Protein AF-A0A834I8F7-F1 (afdb_monomer_lite)

Structure (mmCIF, N/CA/C/O backbone):
data_AF-A0A834I8F7-F1
#
_entry.id   AF-A0A834I8F7-F1
#
loop_
_atom_site.group_PDB
_atom_site.id
_atom_site.type_symbol
_atom_site.label_atom_id
_atom_site.label_alt_id
_atom_site.label_comp_id
_atom_site.label_asym_id
_atom_site.label_entity_id
_atom_site.label_seq_id
_atom_site.pdbx_PDB_ins_code
_atom_site.Cartn_x
_atom_site.Cartn_y
_atom_site.Cartn_z
_atom_site.occupancy
_atom_site.B_iso_or_equiv
_atom_site.auth_seq_id
_atom_site.auth_comp_id
_atom_site.auth_asym_id
_atom_site.auth_atom_id
_atom_site.pdbx_PDB_model_num
ATOM 1 N N . MET A 1 1 ? 9.740 7.176 -5.353 1.00 74.25 1 MET A N 1
ATOM 2 C CA . MET A 1 1 ? 10.138 5.922 -6.036 1.00 74.25 1 MET A CA 1
ATOM 3 C C . MET A 1 1 ? 9.836 5.944 -7.529 1.00 74.25 1 MET A C 1
ATOM 5 O O . MET A 1 1 ? 10.761 5.714 -8.285 1.00 74.25 1 MET A O 1
ATOM 9 N N . CYS A 1 2 ? 8.620 6.279 -7.982 1.00 75.62 2 CYS A N 1
ATOM 10 C CA . CYS A 1 2 ? 8.294 6.312 -9.422 1.00 75.62 2 CYS A CA 1
ATOM 11 C C . CYS A 1 2 ? 9.213 7.233 -10.237 1.00 75.62 2 CYS A C 1
ATOM 13 O O . CYS A 1 2 ? 9.701 6.822 -11.279 1.00 75.62 2 CYS A O 1
ATOM 15 N N . LEU A 1 3 ? 9.515 8.433 -9.720 1.00 74.56 3 LEU A N 1
ATOM 16 C CA . LEU A 1 3 ? 10.465 9.368 -10.343 1.00 74.56 3 LEU A CA 1
ATOM 17 C C . LEU A 1 3 ? 11.891 8.805 -10.452 1.00 74.56 3 LEU A C 1
ATOM 19 O O . LEU A 1 3 ? 12.586 9.110 -11.407 1.00 74.56 3 LEU A O 1
ATOM 23 N N . ALA A 1 4 ? 12.316 7.971 -9.496 1.00 71.69 4 ALA A N 1
ATOM 24 C CA . ALA A 1 4 ? 13.634 7.333 -9.521 1.00 71.69 4 ALA A CA 1
ATOM 25 C C . ALA A 1 4 ? 13.719 6.199 -10.558 1.00 71.69 4 ALA A C 1
ATOM 27 O O . ALA A 1 4 ? 14.811 5.800 -10.938 1.00 71.69 4 ALA A O 1
ATOM 28 N N . ALA A 1 5 ? 12.572 5.670 -10.997 1.00 71.88 5 ALA A N 1
ATOM 29 C CA 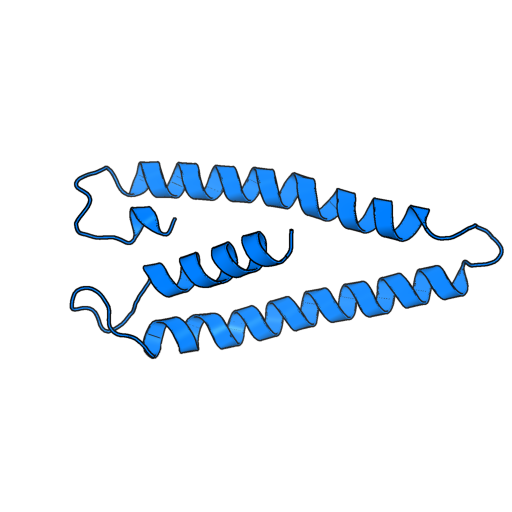. ALA A 1 5 ? 12.480 4.605 -11.991 1.00 71.88 5 ALA A CA 1
ATOM 30 C C . ALA A 1 5 ? 12.418 5.131 -13.438 1.00 71.88 5 ALA A C 1
ATOM 32 O O . ALA A 1 5 ? 12.283 4.336 -14.365 1.00 71.88 5 ALA A O 1
ATOM 33 N N . VAL A 1 6 ? 12.481 6.453 -13.638 1.00 76.31 6 VAL A N 1
ATOM 34 C CA . VAL A 1 6 ? 12.499 7.083 -14.960 1.00 76.31 6 VAL A CA 1
ATOM 35 C C . VAL A 1 6 ? 13.960 7.317 -15.376 1.00 76.31 6 VAL A C 1
ATOM 37 O O . VAL A 1 6 ? 14.618 8.166 -14.776 1.00 76.31 6 VAL A O 1
ATOM 40 N N . PRO A 1 7 ? 14.479 6.620 -16.405 1.00 66.88 7 PRO A N 1
ATOM 41 C CA . PRO A 1 7 ? 15.898 6.687 -16.773 1.00 66.88 7 PRO A CA 1
ATOM 42 C C . PRO A 1 7 ? 16.313 8.011 -17.435 1.00 66.88 7 PRO A C 1
ATOM 44 O O . PRO A 1 7 ? 17.499 8.257 -17.605 1.00 66.88 7 PRO A O 1
ATOM 47 N N . VAL A 1 8 ? 15.359 8.876 -17.803 1.00 67.00 8 VAL A N 1
ATOM 48 C CA . VAL A 1 8 ? 15.641 10.183 -18.429 1.00 67.00 8 VAL A CA 1
ATOM 49 C C . VAL A 1 8 ? 15.955 11.299 -17.425 1.00 67.00 8 VAL A C 1
ATOM 51 O O . VAL A 1 8 ? 16.225 12.426 -17.832 1.00 67.00 8 VAL A O 1
ATOM 54 N N . LEU A 1 9 ? 15.896 11.017 -16.119 1.00 70.56 9 LEU A N 1
ATOM 55 C CA . LEU A 1 9 ? 16.176 11.998 -15.074 1.00 70.56 9 LEU A CA 1
ATOM 56 C C . LEU A 1 9 ? 17.626 11.834 -14.585 1.00 70.56 9 LEU A C 1
ATOM 58 O O . LEU A 1 9 ? 17.920 10.916 -13.825 1.00 70.56 9 LEU A O 1
ATOM 62 N N . ASP A 1 10 ? 18.517 12.733 -15.015 1.00 59.91 10 ASP A N 1
ATOM 63 C CA . ASP A 1 10 ? 19.951 12.799 -14.663 1.00 59.91 10 ASP A CA 1
ATOM 64 C C . ASP A 1 10 ? 20.166 13.239 -13.193 1.00 59.91 10 ASP A C 1
ATOM 66 O O . ASP A 1 10 ? 20.722 14.289 -12.877 1.00 59.91 10 ASP A O 1
ATOM 70 N N . HIS A 1 11 ? 19.602 12.488 -12.248 1.00 70.44 11 HIS A N 1
ATOM 71 C CA . HIS A 1 11 ? 19.729 12.699 -10.805 1.00 70.44 11 HIS A CA 1
ATOM 72 C C . HIS A 1 11 ? 20.178 11.414 -10.116 1.00 70.44 11 HIS A C 1
ATOM 74 O O . HIS A 1 11 ? 19.943 10.316 -10.607 1.00 70.44 11 HIS A O 1
ATOM 80 N N . ASN A 1 12 ? 20.787 11.542 -8.933 1.00 80.38 12 ASN A N 1
ATOM 81 C CA . ASN A 1 12 ? 21.299 10.400 -8.180 1.00 80.38 12 ASN A CA 1
ATOM 82 C C . ASN A 1 12 ? 20.143 9.467 -7.727 1.00 80.38 12 ASN A C 1
ATOM 84 O O . ASN A 1 12 ? 19.381 9.830 -6.818 1.00 80.38 12 ASN A O 1
ATOM 88 N N . PRO A 1 13 ? 19.994 8.262 -8.316 1.00 76.81 13 PRO A N 1
ATOM 89 C CA . PRO A 1 13 ? 18.824 7.405 -8.100 1.00 76.81 13 PRO A CA 1
ATOM 90 C C . PRO A 1 13 ? 18.760 6.849 -6.673 1.00 76.81 13 PRO A C 1
ATOM 92 O O . PRO A 1 13 ? 17.672 6.569 -6.159 1.00 76.81 13 PRO A O 1
ATOM 95 N N . ILE A 1 14 ? 19.910 6.737 -6.001 1.00 84.12 14 ILE A N 1
ATOM 96 C CA . ILE A 1 14 ? 20.011 6.282 -4.610 1.00 84.12 14 ILE A CA 1
ATOM 97 C C . ILE A 1 14 ? 19.357 7.304 -3.678 1.00 84.12 14 ILE A C 1
ATOM 99 O O . ILE A 1 14 ? 18.585 6.930 -2.796 1.00 84.12 14 ILE A O 1
ATOM 103 N N . LEU A 1 15 ? 19.600 8.598 -3.901 1.00 85.94 15 LEU A N 1
ATOM 104 C CA . LEU A 1 15 ? 19.054 9.672 -3.071 1.00 85.94 15 LEU A CA 1
ATOM 105 C C . LEU A 1 15 ? 17.526 9.755 -3.194 1.00 85.94 15 LEU A C 1
ATOM 107 O O . LEU A 1 15 ? 16.822 9.751 -2.183 1.00 85.94 15 LEU A O 1
ATOM 111 N N . LEU A 1 16 ? 17.004 9.743 -4.424 1.00 84.81 16 LEU A N 1
ATOM 112 C CA . LEU A 1 16 ? 15.560 9.750 -4.700 1.00 84.81 16 LEU A CA 1
ATOM 113 C C . LEU A 1 16 ? 14.848 8.509 -4.146 1.00 84.81 16 LEU A C 1
ATOM 115 O O . LEU A 1 16 ? 13.721 8.598 -3.648 1.00 84.81 16 LEU A O 1
ATOM 119 N N . SER A 1 17 ? 15.496 7.346 -4.225 1.00 85.62 17 SER A N 1
ATOM 120 C CA . SER A 1 17 ? 14.955 6.108 -3.665 1.00 85.62 17 SER A CA 1
ATOM 121 C C . SER A 1 17 ? 14.933 6.168 -2.142 1.00 85.62 17 SER A C 1
ATOM 123 O O . SER A 1 17 ? 13.883 5.927 -1.555 1.00 85.62 17 SER A O 1
ATOM 125 N N . THR A 1 18 ? 16.030 6.580 -1.504 1.00 88.75 18 THR A N 1
ATOM 126 C CA . THR A 1 18 ? 16.146 6.661 -0.036 1.00 88.75 18 THR A CA 1
ATOM 127 C C . THR A 1 18 ? 15.130 7.636 0.554 1.00 88.75 18 THR A C 1
ATOM 129 O O . THR A 1 18 ? 14.419 7.295 1.498 1.00 88.75 18 THR A O 1
ATOM 132 N N . LEU A 1 19 ? 14.987 8.815 -0.055 1.00 90.19 19 LEU A N 1
ATOM 133 C CA . LEU A 1 19 ? 13.970 9.789 0.332 1.00 90.19 19 LEU A CA 1
ATOM 134 C C . LEU A 1 19 ? 12.557 9.216 0.141 1.00 90.19 19 LEU A C 1
ATOM 136 O O . LEU A 1 19 ? 11.712 9.339 1.023 1.00 90.19 19 LEU A O 1
ATOM 140 N N . GLY A 1 20 ? 12.316 8.502 -0.962 1.00 87.88 20 GLY A N 1
ATOM 141 C CA . GLY A 1 20 ? 11.057 7.797 -1.199 1.00 87.88 20 GLY A CA 1
ATOM 142 C C . GLY A 1 20 ? 10.729 6.734 -0.143 1.00 87.88 20 GLY A C 1
ATOM 143 O O . GLY A 1 20 ? 9.594 6.695 0.327 1.00 87.88 20 GLY A O 1
ATOM 144 N N . LEU A 1 21 ? 11.697 5.896 0.253 1.00 90.44 21 LEU A N 1
ATOM 145 C CA . LEU A 1 21 ? 11.513 4.916 1.333 1.00 90.44 21 LEU A CA 1
ATOM 146 C C . LEU A 1 21 ? 11.187 5.611 2.658 1.00 90.44 21 LEU A C 1
ATOM 148 O O . LEU A 1 21 ? 10.293 5.164 3.373 1.00 90.44 21 LEU A O 1
ATOM 152 N N . LEU A 1 22 ? 11.891 6.700 2.971 1.00 93.38 22 LEU A N 1
ATOM 153 C CA . LEU A 1 22 ? 11.703 7.441 4.214 1.00 93.38 22 LEU A CA 1
ATOM 154 C C . LEU A 1 22 ? 10.294 8.044 4.301 1.00 93.38 22 LEU A C 1
ATOM 156 O O . LEU A 1 22 ? 9.632 7.897 5.327 1.00 93.38 22 LEU A O 1
ATOM 160 N N . LEU A 1 23 ? 9.790 8.635 3.211 1.00 90.62 23 LEU A N 1
ATOM 161 C CA . LEU A 1 23 ? 8.411 9.134 3.159 1.00 90.62 23 LEU A CA 1
ATOM 162 C C . LEU A 1 23 ? 7.381 8.009 3.343 1.00 90.62 23 LEU A C 1
ATOM 164 O O . LEU A 1 23 ? 6.409 8.188 4.076 1.00 90.62 23 LEU A O 1
ATOM 168 N N . ILE A 1 24 ? 7.590 6.843 2.720 1.00 90.31 24 ILE A N 1
ATOM 169 C CA . ILE A 1 24 ? 6.694 5.686 2.883 1.00 90.31 24 ILE A CA 1
ATOM 170 C C . ILE A 1 24 ? 6.720 5.183 4.331 1.00 90.31 24 ILE A C 1
ATOM 172 O O . ILE A 1 24 ? 5.666 4.888 4.894 1.00 90.31 24 ILE A O 1
ATOM 176 N N . ALA A 1 25 ? 7.898 5.102 4.951 1.00 91.69 25 ALA A N 1
ATOM 177 C CA . ALA A 1 25 ? 8.038 4.663 6.337 1.00 91.69 25 ALA A CA 1
ATOM 178 C C . ALA A 1 25 ? 7.269 5.584 7.297 1.00 91.69 25 ALA A C 1
ATOM 180 O O . ALA A 1 25 ? 6.493 5.102 8.121 1.00 91.69 25 ALA A O 1
ATOM 181 N N . ILE A 1 26 ? 7.411 6.903 7.136 1.00 93.06 26 ILE A N 1
ATOM 182 C CA . ILE A 1 26 ? 6.685 7.889 7.947 1.00 93.06 26 ILE A CA 1
ATOM 183 C C . ILE A 1 26 ? 5.173 7.793 7.696 1.00 93.06 26 ILE A C 1
ATOM 185 O O . ILE A 1 26 ? 4.394 7.694 8.644 1.00 93.06 26 ILE A O 1
ATOM 189 N N . GLY A 1 27 ? 4.747 7.765 6.429 1.00 88.25 27 GLY A N 1
ATOM 190 C CA . GLY A 1 27 ? 3.328 7.717 6.071 1.00 88.25 27 GLY A CA 1
ATOM 191 C C . GLY A 1 27 ? 2.629 6.448 6.566 1.00 88.25 27 GLY A C 1
ATOM 192 O O . GLY A 1 27 ? 1.560 6.514 7.171 1.00 88.25 27 GLY A O 1
ATOM 193 N N . THR A 1 28 ? 3.252 5.283 6.374 1.00 88.69 28 THR A N 1
ATOM 194 C CA . THR A 1 28 ? 2.691 3.999 6.826 1.00 88.69 28 THR A CA 1
ATOM 195 C C . THR A 1 28 ? 2.711 3.848 8.346 1.00 88.69 28 THR A C 1
ATOM 197 O O . THR A 1 28 ? 1.788 3.243 8.895 1.00 88.69 28 THR A O 1
ATOM 200 N N . GLY A 1 29 ? 3.713 4.418 9.024 1.00 88.56 29 GLY A N 1
ATOM 201 C CA . GLY A 1 29 ? 3.794 4.458 10.483 1.00 88.56 29 GLY A CA 1
ATOM 202 C C . GLY A 1 29 ? 2.707 5.320 11.129 1.00 88.56 29 GLY A C 1
ATOM 203 O O . GLY A 1 29 ? 2.208 4.953 12.187 1.00 88.56 29 GLY A O 1
ATOM 204 N N . GLY A 1 30 ? 2.301 6.418 10.483 1.00 87.81 30 GLY A N 1
ATOM 205 C CA . GLY A 1 30 ? 1.220 7.282 10.970 1.00 87.81 30 GLY A CA 1
ATOM 206 C C . GLY A 1 30 ? -0.182 6.764 10.636 1.00 87.81 30 GLY A C 1
ATOM 207 O O . GLY A 1 30 ? -1.040 6.682 11.508 1.00 87.81 30 GLY A O 1
ATOM 208 N N . LEU A 1 31 ? -0.423 6.363 9.385 1.00 88.75 31 LEU A N 1
ATOM 209 C CA . LEU A 1 31 ? -1.763 6.002 8.905 1.00 88.75 31 LEU A CA 1
ATOM 210 C C . LEU A 1 31 ? -2.330 4.744 9.594 1.00 88.75 31 LEU A C 1
ATOM 212 O O . LEU A 1 31 ? -3.487 4.725 10.017 1.00 88.75 31 LEU A O 1
ATOM 216 N N . LYS A 1 32 ? -1.520 3.682 9.710 1.00 85.31 32 LYS A N 1
ATOM 217 C CA . LYS A 1 32 ? -1.971 2.369 10.203 1.00 85.31 32 LYS A CA 1
ATOM 218 C C . LYS A 1 32 ? -2.549 2.392 11.629 1.00 85.31 32 LYS A C 1
ATOM 220 O O . LYS A 1 32 ? -3.650 1.864 11.797 1.00 85.31 32 LYS A O 1
ATOM 225 N N . PRO A 1 33 ? -1.873 2.963 12.649 1.00 88.25 33 PRO A N 1
ATOM 226 C CA . PRO A 1 33 ? -2.432 3.014 14.000 1.00 88.25 33 PRO A CA 1
ATOM 227 C C . PRO A 1 33 ? -3.660 3.929 14.092 1.00 88.25 33 PRO A C 1
ATOM 229 O O . PRO A 1 33 ? -4.588 3.612 14.832 1.00 88.25 33 PRO A O 1
ATOM 232 N N . CYS A 1 34 ? -3.712 5.018 13.314 1.00 89.38 34 CYS A N 1
ATOM 233 C CA . CYS A 1 34 ? -4.834 5.956 13.341 1.00 89.38 34 CYS A CA 1
ATOM 234 C C . CYS A 1 34 ? -6.139 5.328 12.833 1.00 89.38 34 CYS A C 1
ATOM 236 O O . CYS A 1 34 ? -7.164 5.466 13.492 1.00 89.38 34 CYS A O 1
ATOM 238 N N . ILE A 1 35 ? -6.117 4.597 11.711 1.00 90.62 35 ILE A N 1
ATOM 239 C CA . ILE A 1 35 ? -7.337 3.979 11.152 1.00 90.62 35 ILE A CA 1
ATOM 240 C C . ILE A 1 35 ? -7.920 2.930 12.110 1.00 90.62 35 ILE A C 1
ATOM 242 O O . ILE A 1 35 ? -9.133 2.875 12.304 1.00 90.62 35 ILE A O 1
ATOM 246 N N . ALA A 1 36 ? -7.064 2.114 12.734 1.00 89.38 36 ALA A N 1
ATOM 247 C CA . ALA A 1 36 ? -7.512 1.098 13.684 1.00 89.38 36 ALA A CA 1
ATOM 248 C C . ALA A 1 36 ? -8.111 1.721 14.957 1.00 89.38 36 ALA A C 1
ATOM 250 O O . ALA A 1 36 ? -9.139 1.246 15.440 1.00 89.38 36 ALA A O 1
ATOM 251 N N . ALA A 1 37 ? -7.499 2.794 15.474 1.00 89.38 37 ALA A N 1
ATOM 252 C CA . ALA A 1 37 ? -8.014 3.526 16.629 1.00 89.38 37 ALA A CA 1
ATOM 253 C C . ALA A 1 37 ? -9.365 4.190 16.321 1.00 89.38 37 ALA A C 1
ATOM 255 O O . ALA A 1 37 ? -10.334 3.934 17.032 1.00 89.38 37 ALA A O 1
ATOM 256 N N . PHE A 1 38 ? -9.468 4.935 15.214 1.00 90.38 38 PHE A N 1
ATOM 257 C CA . PHE A 1 38 ? -10.723 5.575 14.807 1.00 90.38 38 PHE A CA 1
ATOM 258 C C . PHE A 1 38 ? -11.848 4.566 14.556 1.00 90.38 38 PHE A C 1
ATOM 260 O O . PHE A 1 38 ? -12.988 4.817 14.938 1.00 90.38 38 PHE A O 1
ATOM 267 N N . GLY A 1 39 ? -11.547 3.411 13.953 1.00 89.06 39 GLY A N 1
ATOM 268 C CA . GLY A 1 39 ? -12.531 2.341 13.776 1.00 89.06 39 GLY A CA 1
ATOM 269 C C . GLY A 1 39 ? -13.030 1.775 15.108 1.00 89.06 39 GLY A C 1
ATOM 270 O O . GLY A 1 39 ? -14.218 1.504 15.254 1.00 89.06 39 GLY A O 1
ATOM 271 N N . ALA A 1 40 ? -12.152 1.639 16.106 1.00 88.19 40 ALA A N 1
ATOM 272 C CA . ALA A 1 40 ? -12.536 1.159 17.432 1.00 88.19 40 ALA A CA 1
ATOM 273 C C . ALA A 1 40 ? -13.371 2.182 18.221 1.00 88.19 40 ALA A C 1
ATOM 275 O O . ALA A 1 40 ? -14.307 1.788 18.917 1.00 88.19 40 ALA A O 1
ATOM 276 N N . GLU A 1 41 ? -13.075 3.478 18.085 1.00 90.81 41 GLU A N 1
ATOM 277 C CA . GLU A 1 41 ? -13.807 4.561 18.762 1.00 90.81 41 GLU A CA 1
ATOM 278 C C . GLU A 1 41 ? -15.275 4.688 18.318 1.00 90.81 41 GLU A C 1
ATOM 280 O O . GLU A 1 41 ? -16.089 5.265 19.038 1.00 90.81 41 GLU A O 1
ATOM 285 N N . GLN A 1 42 ? -15.653 4.110 17.173 1.00 89.88 42 GLN A N 1
ATOM 286 C CA . GLN A 1 42 ? -17.043 4.097 16.701 1.00 89.88 42 GLN A CA 1
ATOM 287 C C . GLN A 1 42 ? -17.974 3.206 17.543 1.00 89.88 42 GLN A C 1
ATOM 289 O O . GLN A 1 42 ? -19.196 3.343 17.448 1.00 89.88 42 GLN A O 1
ATOM 294 N N . PHE A 1 43 ? -17.436 2.304 18.371 1.00 90.88 43 PHE A N 1
ATOM 295 C CA . PHE A 1 43 ? -18.223 1.336 19.139 1.00 90.88 43 PHE A CA 1
ATOM 296 C C . PHE A 1 43 ? -18.337 1.727 20.616 1.00 90.88 43 PHE A C 1
ATOM 298 O O . PHE A 1 43 ? -17.348 2.034 21.282 1.00 90.88 43 PHE A O 1
ATOM 305 N N . ARG A 1 44 ? -19.549 1.641 21.175 1.00 87.50 44 ARG A N 1
ATOM 306 C CA . ARG A 1 44 ? -19.801 1.877 22.604 1.00 87.50 44 ARG A CA 1
ATOM 307 C C . ARG A 1 44 ? -19.643 0.582 23.401 1.00 87.50 44 ARG A C 1
ATOM 309 O O . ARG A 1 44 ? -20.389 -0.384 23.226 1.00 87.50 44 ARG A O 1
ATOM 316 N N . LEU A 1 45 ? -18.661 0.556 24.299 1.00 87.19 45 LEU A N 1
ATOM 317 C CA . LEU A 1 45 ? -18.440 -0.557 25.227 1.00 87.19 45 LEU A CA 1
ATOM 318 C C . LEU A 1 45 ? -19.234 -0.353 26.532 1.00 87.19 45 LEU A C 1
ATOM 320 O O . LEU A 1 45 ? -19.336 0.783 26.989 1.00 87.19 45 LEU A O 1
ATOM 324 N N . PRO A 1 46 ? -19.748 -1.429 27.173 1.00 81.75 46 PRO A N 1
ATOM 325 C CA . PRO A 1 46 ? -19.526 -2.852 26.874 1.00 81.75 46 PRO A CA 1
ATOM 326 C C . PRO A 1 46 ? -20.541 -3.500 25.913 1.00 81.75 46 PRO A C 1
ATOM 328 O O . PRO A 1 46 ? -20.294 -4.623 25.477 1.00 81.75 46 PRO A O 1
ATOM 331 N N . GLU A 1 47 ? -21.641 -2.823 25.578 1.00 86.00 47 GLU A N 1
ATOM 332 C CA . GLU A 1 47 ? -22.774 -3.389 24.823 1.00 86.00 47 GLU A CA 1
ATOM 333 C C . GLU A 1 47 ? -22.377 -3.926 23.437 1.00 86.00 47 GLU A C 1
ATOM 335 O O . GLU A 1 47 ? -22.873 -4.965 23.009 1.00 86.00 47 GLU A O 1
ATOM 340 N N . GLN A 1 48 ? -21.429 -3.275 22.753 1.00 88.88 48 GLN A N 1
ATOM 341 C CA . GLN A 1 48 ? -21.037 -3.623 21.379 1.00 88.88 48 GLN A CA 1
ATOM 342 C C . GLN A 1 48 ? -19.715 -4.406 21.281 1.00 88.88 48 GLN A C 1
ATOM 344 O O . GLN A 1 48 ? -19.058 -4.399 20.239 1.00 88.88 48 GLN A O 1
ATOM 349 N N . ARG A 1 49 ? -19.301 -5.110 22.344 1.00 88.00 49 ARG A N 1
ATOM 350 C CA . ARG A 1 49 ? -18.035 -5.874 22.360 1.00 88.00 49 ARG A CA 1
ATOM 351 C C . ARG A 1 49 ? -17.948 -6.960 21.287 1.00 88.00 49 ARG A C 1
ATOM 353 O O . ARG A 1 49 ? -16.896 -7.104 20.673 1.00 88.00 49 ARG A O 1
ATOM 360 N N . GLU A 1 50 ? -19.018 -7.721 21.062 1.00 89.81 50 GLU A N 1
ATOM 361 C CA . GLU A 1 50 ? -19.025 -8.771 20.029 1.00 89.81 50 GLU A CA 1
ATOM 362 C C . GLU A 1 50 ? -18.914 -8.173 18.619 1.00 89.81 50 GLU A C 1
ATOM 364 O O . GLU A 1 50 ? -18.155 -8.667 17.785 1.00 89.81 50 GLU A O 1
ATOM 369 N N . LEU A 1 51 ? -19.597 -7.049 18.376 1.00 89.62 51 LEU A N 1
ATOM 370 C CA . LEU A 1 51 ? -19.555 -6.351 17.091 1.00 89.62 51 LEU A CA 1
ATOM 371 C C . LEU A 1 51 ? -18.164 -5.765 16.808 1.00 89.62 51 LEU A C 1
ATOM 373 O O . LEU A 1 51 ? -17.672 -5.878 15.687 1.00 89.62 51 LEU A O 1
ATOM 377 N N . LEU A 1 52 ? -17.494 -5.228 17.834 1.00 91.06 52 LEU A N 1
ATOM 378 C CA . LEU A 1 52 ? -16.111 -4.754 17.740 1.00 91.06 52 LEU A CA 1
ATOM 379 C C . LEU A 1 52 ? -15.144 -5.886 17.345 1.00 91.06 52 LEU A C 1
ATOM 381 O O . LEU A 1 52 ? -14.264 -5.688 16.508 1.00 91.06 52 LEU A O 1
ATOM 385 N N . ARG A 1 53 ? -15.307 -7.093 17.909 1.00 90.44 53 ARG A N 1
ATOM 386 C CA . ARG A 1 53 ? -14.479 -8.257 17.535 1.00 90.44 53 ARG A CA 1
ATOM 387 C C . ARG A 1 53 ? -14.716 -8.682 16.090 1.00 90.44 53 ARG A C 1
ATOM 389 O O . ARG A 1 53 ? -13.752 -8.967 15.380 1.00 90.44 53 ARG A O 1
ATOM 396 N N . TYR A 1 54 ? -15.974 -8.702 15.653 1.00 93.00 54 TYR A N 1
ATOM 397 C CA . TYR A 1 54 ? -16.316 -9.008 14.265 1.00 93.00 54 TYR A CA 1
ATOM 398 C C . TYR A 1 54 ? -15.715 -7.978 13.298 1.00 93.00 54 TYR A C 1
ATOM 400 O O . TYR A 1 54 ? -15.097 -8.359 12.304 1.00 93.00 54 TYR A O 1
ATOM 408 N N . PHE A 1 55 ? -15.803 -6.686 13.634 1.00 92.69 55 PHE A N 1
ATOM 409 C CA . PHE A 1 55 ? -15.164 -5.611 12.875 1.00 92.69 55 PHE A CA 1
ATOM 410 C C . PHE A 1 55 ? -13.658 -5.845 12.719 1.00 92.69 55 PHE A C 1
ATOM 412 O O . PHE A 1 55 ? -13.163 -5.864 11.593 1.00 92.69 55 PHE A O 1
ATOM 419 N N . PHE A 1 56 ? -12.934 -6.106 13.814 1.00 92.31 56 PHE A N 1
ATOM 420 C CA . PHE A 1 56 ? -11.499 -6.388 13.733 1.00 92.31 56 PHE A CA 1
ATOM 421 C C . PHE A 1 56 ? -11.193 -7.650 12.919 1.00 92.31 56 PHE A C 1
ATOM 423 O O . PHE A 1 56 ? -10.239 -7.649 12.146 1.00 92.31 56 PHE A O 1
ATOM 430 N N . SER A 1 57 ? -12.003 -8.707 13.025 1.00 94.56 57 SER A N 1
ATOM 431 C CA . SER A 1 57 ? -11.826 -9.925 12.223 1.00 94.56 57 SER A CA 1
ATOM 432 C C . SER A 1 57 ? -11.926 -9.644 10.718 1.00 94.56 57 SER A C 1
ATOM 434 O O . SER A 1 57 ? -11.018 -10.005 9.963 1.00 94.56 57 SER A O 1
ATOM 436 N N . VAL A 1 58 ? -12.969 -8.929 10.284 1.00 94.69 58 VAL A N 1
ATOM 437 C CA . VAL A 1 58 ? -13.151 -8.539 8.874 1.00 94.69 58 VAL A CA 1
ATOM 438 C C . VAL A 1 58 ? -12.071 -7.550 8.425 1.00 94.69 58 VAL A C 1
ATOM 440 O O . VAL A 1 58 ? -11.562 -7.655 7.307 1.00 94.69 58 VAL A O 1
ATOM 443 N N . PHE A 1 59 ? -11.666 -6.624 9.295 1.00 92.31 59 PHE A N 1
ATOM 444 C CA . PHE A 1 59 ? -10.588 -5.671 9.029 1.00 92.31 59 PHE A CA 1
ATOM 445 C C . PHE A 1 59 ? -9.255 -6.386 8.767 1.00 92.31 59 PHE A C 1
ATOM 447 O O . PHE A 1 59 ? -8.616 -6.153 7.739 1.00 92.31 59 PHE A O 1
ATOM 454 N N . TYR A 1 60 ? -8.866 -7.328 9.633 1.00 93.50 60 TYR A N 1
ATOM 455 C CA . TYR A 1 60 ? -7.660 -8.135 9.436 1.00 93.50 60 TYR A CA 1
ATOM 456 C C . TYR A 1 60 ? -7.745 -9.015 8.191 1.00 93.50 60 TYR A C 1
ATOM 458 O O . TYR A 1 60 ? -6.757 -9.129 7.460 1.00 93.50 60 TYR A O 1
ATOM 466 N N . PHE A 1 61 ? -8.907 -9.610 7.918 1.00 95.88 61 PHE A N 1
ATOM 467 C CA . PHE A 1 61 ? -9.119 -10.383 6.697 1.00 95.88 61 PHE A CA 1
ATOM 468 C C . PHE A 1 61 ? -8.908 -9.519 5.446 1.00 95.88 61 PHE A C 1
ATOM 470 O O . PHE A 1 61 ? -8.150 -9.896 4.555 1.00 95.88 61 PHE A O 1
ATOM 477 N N . THR A 1 62 ? -9.496 -8.321 5.421 1.00 94.44 62 THR A N 1
ATOM 478 C CA . THR A 1 62 ? -9.402 -7.389 4.288 1.00 94.44 62 THR A CA 1
ATOM 479 C C . THR A 1 62 ? -7.968 -6.908 4.061 1.00 94.44 62 THR A C 1
ATOM 481 O O . THR A 1 62 ? -7.524 -6.851 2.917 1.00 94.44 62 THR A O 1
ATOM 484 N N . ILE A 1 63 ? -7.202 -6.627 5.122 1.00 92.25 63 ILE A N 1
ATOM 485 C CA . ILE A 1 63 ? -5.785 -6.236 4.998 1.00 92.25 63 ILE A CA 1
ATOM 486 C C . ILE A 1 63 ? -4.950 -7.364 4.386 1.00 92.25 63 ILE A C 1
ATOM 488 O O . I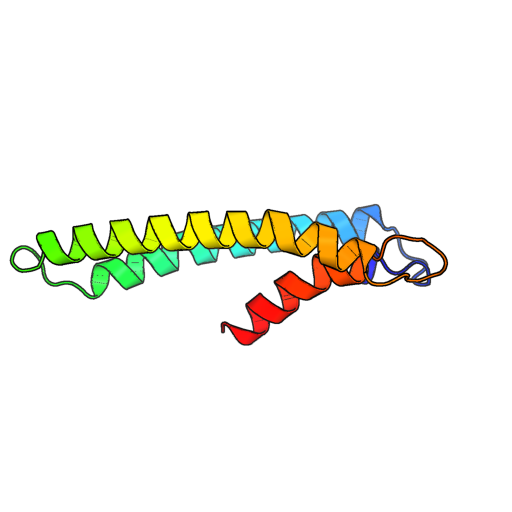LE A 1 63 ? -4.151 -7.119 3.481 1.00 92.25 63 ILE A O 1
ATOM 492 N N . ASN A 1 64 ? -5.129 -8.598 4.864 1.00 94.62 64 ASN A N 1
ATOM 493 C CA . ASN A 1 64 ? -4.393 -9.748 4.338 1.00 94.62 64 ASN A CA 1
ATOM 494 C C . ASN A 1 64 ? -4.785 -10.043 2.885 1.00 94.62 64 ASN A C 1
ATOM 496 O O . ASN A 1 64 ? -3.910 -10.284 2.053 1.00 94.62 64 ASN A O 1
ATOM 500 N N . LEU A 1 65 ? -6.077 -9.952 2.559 1.00 96.06 65 LEU A N 1
ATOM 501 C CA . LEU A 1 65 ? -6.574 -10.106 1.194 1.00 96.06 65 LEU A CA 1
ATOM 502 C C . LEU A 1 65 ? -6.021 -9.016 0.266 1.00 96.06 65 LEU A C 1
ATOM 504 O O . LEU A 1 6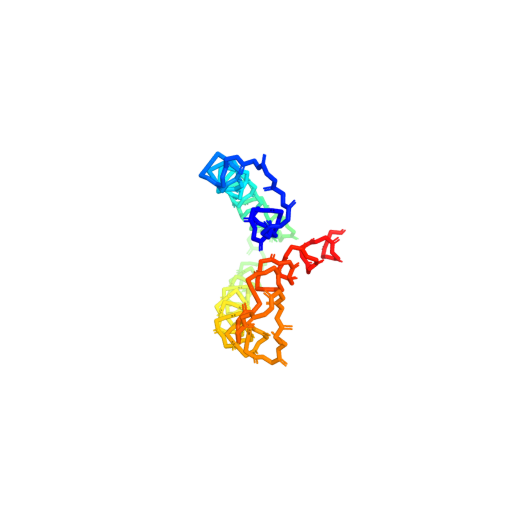5 ? -5.550 -9.325 -0.825 1.00 96.06 65 LEU A O 1
ATOM 508 N N . GLY A 1 66 ? -6.015 -7.756 0.702 1.00 92.06 66 GLY A N 1
ATOM 509 C CA . GLY A 1 66 ? -5.433 -6.645 -0.052 1.00 92.06 66 GLY A CA 1
ATOM 510 C C . GLY A 1 66 ? -3.933 -6.830 -0.294 1.00 92.06 66 GLY A C 1
ATOM 511 O O . GLY A 1 66 ? -3.462 -6.625 -1.411 1.00 92.06 66 GLY A O 1
ATOM 512 N N . GLY A 1 67 ? -3.190 -7.294 0.716 1.00 92.44 67 GLY A N 1
ATOM 513 C CA . GLY A 1 67 ? -1.777 -7.653 0.575 1.00 92.44 67 GLY A CA 1
ATOM 514 C C . GLY A 1 67 ? -1.554 -8.792 -0.423 1.00 92.44 67 GLY A C 1
ATOM 515 O O . GLY A 1 67 ? -0.659 -8.708 -1.263 1.00 92.44 67 GLY A O 1
ATOM 516 N N . PHE A 1 68 ? -2.401 -9.822 -0.384 1.00 94.88 68 PHE A N 1
ATOM 517 C CA . PHE A 1 68 ? -2.373 -10.933 -1.335 1.00 94.88 68 PHE A CA 1
ATOM 518 C C . PHE A 1 68 ? -2.646 -10.472 -2.772 1.00 94.88 68 PHE A C 1
ATOM 520 O O . PHE A 1 68 ? -1.845 -10.739 -3.669 1.00 94.88 68 PHE A O 1
ATOM 527 N N . VAL A 1 69 ? -3.724 -9.714 -2.991 1.00 93.69 69 VAL A N 1
ATOM 528 C CA . VAL A 1 69 ? -4.055 -9.151 -4.308 1.00 93.69 69 VAL A CA 1
ATOM 529 C C . VAL A 1 69 ? -2.932 -8.235 -4.790 1.00 93.69 69 VAL A C 1
ATOM 531 O O . VAL A 1 69 ? -2.515 -8.343 -5.939 1.00 93.69 69 VAL A O 1
ATOM 534 N N . GLY A 1 70 ? -2.370 -7.397 -3.917 1.00 90.81 70 GLY A N 1
ATOM 535 C CA . GLY A 1 70 ? -1.227 -6.545 -4.244 1.00 90.81 70 GLY A CA 1
ATOM 536 C C . GLY A 1 70 ? 0.001 -7.340 -4.696 1.00 90.81 70 GLY A C 1
ATOM 537 O O . GLY A 1 70 ? 0.623 -6.983 -5.700 1.00 90.81 70 GLY A O 1
ATOM 538 N N . MET A 1 71 ? 0.318 -8.446 -4.016 1.00 89.88 71 MET A N 1
ATOM 539 C CA . MET A 1 71 ? 1.418 -9.342 -4.392 1.00 89.88 71 MET A CA 1
ATOM 540 C C . MET A 1 71 ? 1.200 -10.029 -5.746 1.00 89.88 71 MET A C 1
ATOM 542 O O . MET A 1 71 ? 2.175 -10.257 -6.458 1.00 89.88 71 MET A O 1
ATOM 546 N N . VAL A 1 72 ? -0.045 -10.325 -6.127 1.00 91.50 72 VAL A N 1
ATOM 547 C CA . VAL A 1 72 ? -0.374 -10.955 -7.420 1.00 91.50 72 VAL A CA 1
ATOM 548 C C . VAL A 1 72 ? -0.447 -9.927 -8.553 1.00 91.50 72 VAL A C 1
ATOM 550 O O . VAL A 1 72 ? 0.119 -10.138 -9.623 1.00 91.50 72 VAL A O 1
ATOM 553 N N . VAL A 1 73 ? -1.107 -8.791 -8.330 1.00 89.44 73 VAL A N 1
ATOM 554 C CA . VAL A 1 73 ? -1.362 -7.772 -9.362 1.00 89.44 73 VAL A CA 1
ATOM 555 C C . VAL A 1 73 ? -0.092 -7.008 -9.735 1.00 89.44 73 VAL A C 1
ATOM 5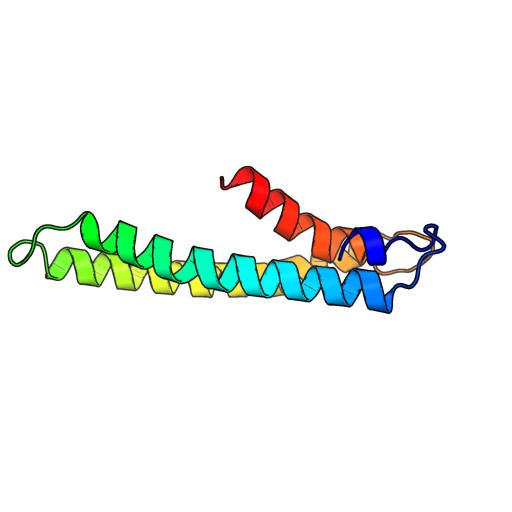57 O O . VAL A 1 73 ? 0.150 -6.768 -10.917 1.00 89.44 73 VAL A O 1
ATOM 560 N N . THR A 1 74 ? 0.757 -6.664 -8.761 1.00 86.88 74 THR A N 1
ATOM 561 C CA . THR A 1 74 ? 1.992 -5.894 -9.005 1.00 86.88 74 THR A CA 1
ATOM 562 C C . THR A 1 74 ? 2.925 -6.540 -10.045 1.00 86.88 74 THR A C 1
ATOM 564 O O . THR A 1 74 ? 3.318 -5.847 -10.986 1.00 86.88 74 THR A O 1
ATOM 567 N N . PRO A 1 75 ? 3.296 -7.835 -9.961 1.00 86.00 75 PRO A N 1
ATOM 568 C CA . PRO A 1 75 ? 4.161 -8.457 -10.964 1.00 86.00 75 PRO A CA 1
ATOM 569 C C . PRO A 1 75 ? 3.480 -8.619 -12.327 1.00 86.00 75 PRO A C 1
ATOM 571 O O . PRO A 1 75 ? 4.164 -8.509 -13.345 1.00 86.00 75 PRO A O 1
ATOM 574 N N . ILE A 1 76 ? 2.161 -8.843 -12.364 1.00 86.38 76 ILE A N 1
ATOM 575 C CA . ILE A 1 76 ? 1.398 -8.926 -13.618 1.00 86.38 76 ILE A CA 1
ATOM 576 C C . ILE A 1 76 ? 1.445 -7.575 -14.336 1.00 86.38 76 ILE A C 1
ATOM 578 O O . ILE A 1 76 ? 1.835 -7.513 -15.499 1.00 86.38 76 ILE A O 1
ATOM 582 N N . MET A 1 77 ? 1.145 -6.485 -13.625 1.00 83.00 77 MET A N 1
ATOM 583 C CA . MET A 1 77 ? 1.204 -5.126 -14.173 1.00 83.00 77 MET A CA 1
ATOM 584 C C . MET A 1 77 ? 2.607 -4.768 -14.670 1.00 83.00 77 MET A C 1
ATOM 586 O O . MET A 1 77 ? 2.745 -4.230 -15.764 1.00 83.00 77 MET A O 1
ATOM 590 N N . LYS A 1 78 ? 3.659 -5.118 -13.916 1.00 81.38 78 LYS A N 1
ATOM 591 C CA . LYS A 1 78 ? 5.052 -4.847 -14.315 1.00 81.38 78 LYS A CA 1
ATOM 592 C C . LYS A 1 78 ? 5.464 -5.522 -15.626 1.00 81.38 78 LYS A C 1
ATOM 594 O O . LYS A 1 78 ? 6.330 -4.976 -16.301 1.00 81.38 78 LYS A O 1
ATOM 599 N N . LYS A 1 79 ? 4.904 -6.695 -15.944 1.00 81.06 79 LYS A N 1
ATOM 600 C CA . LYS A 1 79 ? 5.215 -7.468 -17.162 1.00 81.06 79 LYS A CA 1
ATOM 601 C C . LYS A 1 79 ? 4.270 -7.178 -18.329 1.00 81.06 79 LYS A C 1
ATOM 603 O O . LYS A 1 79 ? 4.626 -7.441 -19.468 1.00 81.06 79 LYS A O 1
ATOM 608 N N . ALA A 1 80 ? 3.065 -6.680 -18.058 1.00 79.69 80 ALA A N 1
ATOM 609 C CA . ALA A 1 80 ? 2.058 -6.428 -19.088 1.00 79.69 80 ALA A CA 1
ATOM 610 C C . ALA A 1 80 ? 2.391 -5.226 -19.989 1.00 79.69 80 ALA A C 1
ATOM 612 O O . ALA A 1 80 ? 1.862 -5.131 -21.093 1.00 79.69 80 ALA A O 1
ATOM 613 N N . VAL A 1 81 ? 3.241 -4.304 -19.520 1.00 77.56 81 VAL A N 1
ATOM 614 C CA . VAL A 1 81 ? 3.617 -3.083 -20.242 1.00 77.56 81 VAL A CA 1
ATOM 615 C C . VAL A 1 81 ? 5.138 -2.968 -20.281 1.00 77.56 81 VAL A C 1
ATOM 617 O O . VAL A 1 81 ? 5.777 -2.891 -19.232 1.00 77.56 81 VAL A O 1
ATOM 620 N N . SER A 1 82 ? 5.707 -2.917 -21.484 1.00 73.12 82 SER A N 1
ATOM 621 C CA . SER A 1 82 ? 7.118 -2.585 -21.700 1.00 73.12 82 SER A CA 1
ATOM 622 C C . SER A 1 82 ? 7.303 -1.070 -21.592 1.00 73.12 82 SER A C 1
ATOM 624 O O . SER A 1 82 ? 6.557 -0.302 -22.202 1.00 73.12 82 SER A O 1
ATOM 626 N N . CYS A 1 83 ? 8.292 -0.622 -20.822 1.00 72.88 83 CYS A N 1
ATOM 627 C CA . CYS A 1 83 ? 8.598 0.798 -20.638 1.00 72.88 83 CYS A CA 1
ATOM 628 C C . CYS A 1 83 ? 10.087 1.033 -20.882 1.00 72.88 83 CYS A C 1
ATOM 630 O O . CYS A 1 83 ? 10.912 0.242 -20.442 1.00 72.88 83 CYS A O 1
ATOM 632 N N . PHE A 1 84 ? 10.430 2.147 -21.536 1.00 68.94 84 PHE A N 1
ATOM 633 C CA . PHE A 1 84 ? 11.817 2.606 -21.720 1.00 68.94 84 PHE A CA 1
ATOM 634 C C . PHE A 1 84 ? 12.777 1.586 -22.369 1.00 68.94 84 PHE A C 1
ATOM 636 O O . PHE A 1 84 ? 13.980 1.668 -22.162 1.00 68.94 84 PHE A O 1
ATOM 643 N N . GLY A 1 85 ? 12.260 0.657 -23.181 1.00 65.81 85 GLY A N 1
ATOM 644 C CA . GLY A 1 85 ? 13.069 -0.354 -23.873 1.00 65.81 85 GLY A CA 1
ATOM 645 C C . GLY A 1 85 ? 13.374 -1.614 -23.055 1.00 65.81 85 GLY A C 1
ATOM 646 O O . GLY A 1 85 ? 13.972 -2.530 -23.605 1.00 65.81 85 GLY A O 1
ATOM 647 N N . ASP A 1 86 ? 12.914 -1.686 -21.802 1.00 70.38 86 ASP A N 1
ATOM 648 C CA . ASP A 1 86 ? 12.991 -2.881 -20.961 1.00 70.38 86 ASP A CA 1
ATOM 649 C C . ASP A 1 86 ? 11.646 -3.626 -20.926 1.00 70.38 86 ASP A C 1
ATOM 651 O O . ASP A 1 86 ? 10.563 -3.026 -20.900 1.00 70.38 86 ASP A O 1
ATOM 655 N N . ASP A 1 87 ? 11.712 -4.955 -20.812 1.00 66.31 87 ASP A N 1
ATOM 656 C CA . ASP A 1 87 ? 10.546 -5.845 -20.680 1.00 66.31 87 ASP A CA 1
ATOM 657 C C . ASP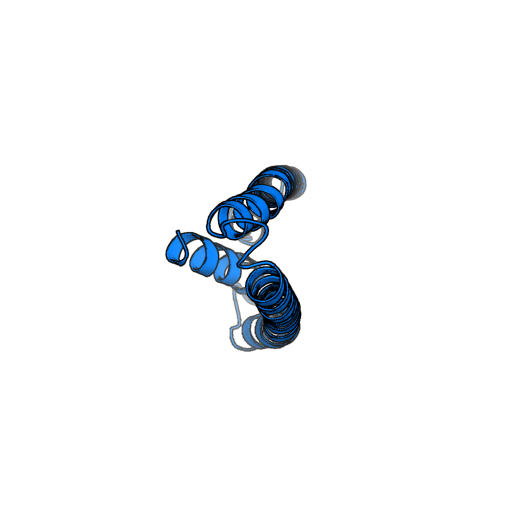 A 1 87 ? 9.783 -5.670 -19.350 1.00 66.31 87 ASP A C 1
ATOM 659 O O . ASP A 1 87 ? 8.771 -6.331 -19.107 1.00 66.31 87 ASP A O 1
ATOM 663 N N . THR A 1 88 ? 10.265 -4.802 -18.448 1.00 72.44 88 THR A N 1
ATOM 664 C CA . THR A 1 88 ? 9.644 -4.572 -17.137 1.00 72.44 88 THR A CA 1
ATOM 665 C C . THR A 1 88 ? 9.481 -3.091 -16.813 1.00 72.44 88 THR A C 1
ATOM 667 O O . THR A 1 88 ? 10.452 -2.344 -16.720 1.00 72.44 88 THR A O 1
ATOM 670 N N . CYS A 1 89 ? 8.244 -2.663 -16.543 1.00 80.06 89 CYS A N 1
ATOM 671 C CA . CYS A 1 89 ? 7.952 -1.277 -16.179 1.00 80.06 89 CYS A CA 1
ATOM 672 C C . CYS A 1 89 ? 7.944 -1.067 -14.656 1.00 80.06 89 CYS A C 1
ATOM 674 O O . CYS A 1 89 ? 6.949 -1.318 -13.968 1.00 80.06 89 CYS A O 1
ATOM 676 N N . TYR A 1 90 ? 9.049 -0.560 -14.102 1.00 79.00 90 TYR A N 1
ATOM 677 C CA . TYR A 1 90 ? 9.149 -0.238 -12.669 1.00 79.00 90 TYR A CA 1
ATOM 678 C C . TYR A 1 90 ? 8.298 0.971 -12.258 1.00 79.00 90 TYR A C 1
ATOM 680 O O . TYR A 1 90 ? 7.768 0.994 -11.146 1.00 79.00 90 TYR A O 1
ATOM 688 N N . VAL A 1 91 ? 8.111 1.941 -13.158 1.00 81.56 91 VAL A N 1
ATOM 689 C CA . VAL A 1 91 ? 7.270 3.126 -12.916 1.00 81.56 91 VAL A CA 1
ATOM 690 C C . VAL A 1 91 ? 5.827 2.719 -12.625 1.00 81.56 91 VAL A C 1
ATOM 692 O O . VAL A 1 91 ? 5.236 3.220 -11.672 1.00 81.56 91 VA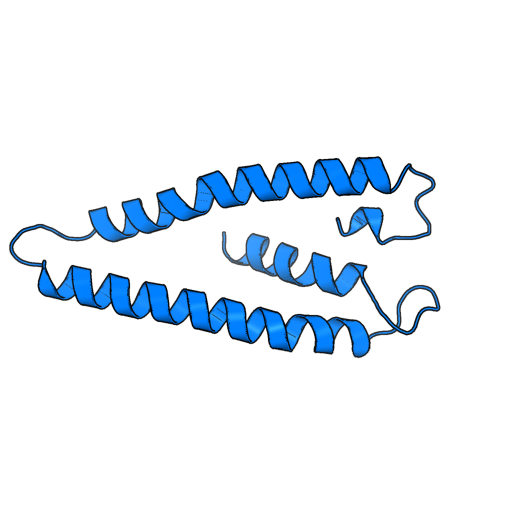L A O 1
ATOM 695 N N . LEU A 1 92 ? 5.281 1.765 -13.385 1.00 81.25 92 LEU A N 1
ATOM 696 C CA . LEU A 1 92 ? 3.913 1.283 -13.201 1.00 81.25 92 LEU A CA 1
ATOM 697 C C . LEU A 1 92 ? 3.756 0.508 -11.884 1.00 81.25 92 LEU A C 1
ATOM 699 O O . LEU A 1 92 ? 2.771 0.695 -11.175 1.00 81.25 92 LEU A O 1
ATOM 703 N N . GLY A 1 93 ? 4.759 -0.295 -11.511 1.00 82.44 93 GLY A N 1
ATOM 704 C CA . GLY A 1 93 ? 4.749 -1.063 -10.262 1.00 82.44 93 GLY A CA 1
ATOM 705 C C . GLY A 1 93 ? 4.701 -0.199 -8.996 1.00 82.44 93 GLY A C 1
ATOM 706 O O . GLY A 1 93 ? 4.002 -0.549 -8.051 1.00 82.44 93 GLY A O 1
ATOM 707 N N . PHE A 1 94 ? 5.404 0.938 -8.974 1.00 83.19 94 PHE A N 1
ATOM 708 C CA . PHE A 1 94 ? 5.352 1.875 -7.842 1.00 83.19 94 PHE A CA 1
ATOM 709 C C . PHE A 1 94 ? 4.256 2.940 -7.987 1.00 83.19 94 PHE A C 1
ATOM 711 O O . PHE A 1 94 ? 3.752 3.443 -6.983 1.00 83.19 94 PHE A O 1
ATOM 718 N N . GLY A 1 95 ? 3.880 3.286 -9.219 1.00 84.81 95 GLY A N 1
ATOM 719 C CA . GLY A 1 95 ? 2.881 4.312 -9.517 1.00 84.81 95 GLY A CA 1
ATOM 720 C C . GLY A 1 95 ? 1.459 3.851 -9.244 1.00 84.81 95 GLY A C 1
ATOM 721 O O . GLY A 1 95 ? 0.666 4.623 -8.714 1.00 84.81 95 GLY A O 1
ATOM 722 N N . PHE A 1 96 ? 1.150 2.587 -9.534 1.00 87.06 96 PHE A N 1
ATOM 723 C CA . PHE A 1 96 ? -0.186 2.037 -9.323 1.00 87.06 96 PHE A CA 1
ATOM 724 C C . PHE A 1 96 ? -0.621 2.073 -7.842 1.00 87.06 96 PHE A C 1
ATOM 726 O O . PHE A 1 96 ? -1.663 2.666 -7.560 1.00 87.06 96 PHE A O 1
ATOM 733 N N . PRO A 1 97 ? 0.169 1.576 -6.866 1.00 86.25 97 PRO A N 1
ATOM 734 C CA . PRO A 1 97 ? -0.179 1.713 -5.450 1.00 86.25 97 PRO A CA 1
ATOM 735 C C . PRO A 1 97 ? -0.285 3.172 -4.986 1.00 86.25 97 PRO A C 1
ATOM 737 O O . PRO A 1 97 ? -1.146 3.493 -4.173 1.00 86.25 97 PRO A O 1
ATOM 740 N N . ALA A 1 98 ? 0.561 4.065 -5.512 1.00 86.38 98 ALA A N 1
ATOM 741 C CA . ALA A 1 98 ? 0.517 5.486 -5.169 1.00 86.38 98 ALA A CA 1
ATOM 742 C C . ALA A 1 98 ? -0.777 6.160 -5.660 1.00 86.38 98 ALA A C 1
ATOM 744 O O . ALA A 1 98 ? -1.381 6.931 -4.917 1.00 86.38 98 ALA A O 1
ATOM 745 N N . ALA A 1 99 ? -1.232 5.834 -6.874 1.00 88.12 99 ALA A N 1
ATOM 746 C CA . ALA A 1 99 ? -2.499 6.321 -7.413 1.00 88.12 99 ALA A CA 1
ATOM 747 C C . ALA A 1 99 ? -3.699 5.791 -6.615 1.00 88.12 99 ALA A C 1
ATOM 749 O O . ALA A 1 99 ? -4.589 6.561 -6.269 1.00 88.12 99 ALA A O 1
ATOM 750 N N . LEU A 1 100 ? -3.697 4.501 -6.258 1.00 87.88 100 LEU A N 1
ATOM 751 C CA . LEU A 1 100 ? -4.740 3.928 -5.402 1.00 87.88 100 LEU A CA 1
ATOM 752 C C . LEU A 1 100 ? -4.802 4.611 -4.031 1.00 87.88 100 LEU A C 1
ATOM 754 O O . LEU A 1 100 ? -5.892 4.873 -3.532 1.00 87.88 100 LEU A O 1
ATOM 758 N N . MET A 1 101 ? -3.650 4.933 -3.436 1.00 87.12 101 MET A N 1
ATOM 759 C CA . MET A 1 101 ? -3.605 5.643 -2.157 1.00 87.12 101 MET A CA 1
ATOM 760 C C . MET A 1 101 ? -4.165 7.068 -2.269 1.00 87.12 101 MET A C 1
ATOM 762 O O . MET A 1 101 ? -4.869 7.501 -1.365 1.00 87.12 101 MET A O 1
ATOM 766 N N . LEU A 1 102 ? -3.898 7.773 -3.376 1.00 86.44 102 LEU A N 1
ATOM 767 C CA . LEU A 1 102 ? -4.466 9.101 -3.646 1.00 86.44 102 LEU A CA 1
ATOM 768 C C . LEU A 1 102 ? -5.981 9.070 -3.868 1.00 86.44 102 LEU A C 1
ATOM 770 O O . LEU A 1 102 ? -6.656 10.006 -3.469 1.00 86.44 102 LEU A O 1
ATOM 774 N N . LEU A 1 103 ? -6.506 8.018 -4.503 1.00 89.75 103 LEU A N 1
ATOM 775 C CA . LEU A 1 103 ? -7.946 7.855 -4.744 1.00 89.75 103 LEU A CA 1
ATOM 776 C C . LEU A 1 103 ? -8.723 7.408 -3.499 1.00 89.75 103 LEU A C 1
ATOM 778 O O . LEU A 1 103 ? -9.938 7.560 -3.453 1.00 89.75 103 LEU A O 1
ATOM 782 N N . SER A 1 104 ? -8.041 6.782 -2.538 1.00 83.75 104 SER A N 1
ATOM 783 C CA . SER A 1 104 ? -8.657 6.260 -1.314 1.00 83.75 104 SER A CA 1
ATOM 784 C C . SER A 1 104 ? -8.803 7.310 -0.207 1.00 83.75 104 SER A C 1
ATOM 786 O O . SER A 1 104 ? -9.455 7.013 0.797 1.00 83.75 104 SER A O 1
ATOM 788 N N . ILE A 1 105 ? -8.153 8.467 -0.355 1.00 70.19 105 ILE A N 1
ATOM 789 C CA . ILE A 1 105 ? -8.299 9.649 0.508 1.00 70.19 105 ILE A CA 1
ATOM 790 C C . ILE A 1 105 ? -9.456 10.490 -0.024 1.00 70.19 105 ILE A C 1
ATOM 792 O O . ILE A 1 105 ? -10.264 10.940 0.816 1.00 70.19 105 ILE A O 1
#

InterPro domains:
  IPR000109 Proton-dependent oligopeptide transporter family [PF00854] (13-105)
  IPR018456 PTR2 family proton/oligopeptide symporter, conserved site [PS01023] (56-68)
  IPR036259 MFS transporter superfamily [G3DSA:1.20.1250.20] (1-105)
  IPR036259 MFS transporter superfamily [SSF103473] (5-103)

Organism: Rhynchophorus ferrugineus (NCBI:txid354439)

Sequence (105 aa):
MCLAAVPVLDHNPILLSTLGLLLIAIGTGGLKPCIAAFGAEQFRLPEQRELLRYFFSVFYFTINLGGFVGMVVTPIMKKAVSCFGDDTCYVLGFGFPAALMLLSI

Foldseek 3Di:
DLVLLDPPDPDDSVVVVVVVVVVVVVVCVPPVVVVLVVLLVVDDPDVCVVVNVVVVVVVVVVVVVVVVCLVVVLQVQQQVDDDPNDSGRPSRSVVVVVVVVVVVD

Radius of gyration: 18.45 Å; chains: 1; bounding box: 44×24×51 Å

pLDDT: mean 85.0, std 8.05, range [59.91, 96.06]

Secondary structure (DSSP, 8-state):
-GGGG-TT--S-HHHHHHHHHHHHHHHHHHHHHHHHHHHHHTSPTTTTHHHHHHHHHHHHHHHHHHHHHHHHHHHHHHHHS-BTTBSS-HHHHHHHHHHHHHH--